Protein AF-A0A969ELU6-F1 (afdb_monomer)

Solvent-accessible surface area (backbone atoms only — not comparable to full-atom values): 7787 Å² total; per-residue (Å²): 135,90,84,87,79,86,91,80,85,78,93,60,82,93,72,74,60,67,56,60,52,50,51,40,48,53,48,38,75,72,55,53,80,67,44,23,32,41,44,36,57,72,56,20,49,49,44,64,81,61,28,64,47,39,52,72,33,33,74,53,88,40,56,84,49,35,89,70,44,48,66,53,51,43,41,57,33,24,62,87,52,54,69,70,60,42,50,50,51,36,61,75,68,55,38,42,33,38,54,40,36,68,72,33,47,74,50,21,81,48,64,60,87,78,36,94,44,38,45,79,78,45,76,48,98,68,32,36,34,24,39,54,49,132

Structure (mmCIF, N/CA/C/O backbone):
data_AF-A0A969ELU6-F1
#
_entry.id   AF-A0A969ELU6-F1
#
loop_
_atom_site.group_PDB
_atom_site.id
_atom_site.type_symbol
_atom_site.label_atom_id
_atom_site.label_alt_id
_atom_site.label_comp_id
_atom_site.label_asym_id
_atom_site.label_entity_id
_atom_site.label_seq_id
_atom_site.pdbx_PDB_ins_code
_atom_site.Cartn_x
_atom_site.Cartn_y
_atom_site.Cartn_z
_atom_site.occupancy
_atom_site.B_iso_or_equiv
_atom_site.auth_seq_id
_atom_site.auth_comp_id
_atom_site.auth_asym_id
_atom_site.auth_atom_id
_atom_site.pdbx_PDB_model_num
ATOM 1 N N . MET A 1 1 ? -0.809 -4.503 -50.248 1.00 46.38 1 MET A N 1
ATOM 2 C CA . MET A 1 1 ? 0.061 -5.320 -49.381 1.00 46.38 1 MET A CA 1
ATOM 3 C C . MET A 1 1 ? 0.231 -4.537 -48.094 1.00 46.38 1 MET A C 1
ATOM 5 O O . MET A 1 1 ? 0.654 -3.391 -48.151 1.00 46.38 1 MET A O 1
ATOM 9 N N . SER A 1 2 ? -0.291 -5.091 -47.007 1.00 42.69 2 SER A N 1
ATOM 10 C CA . SER A 1 2 ? -0.470 -4.459 -45.700 1.00 42.69 2 SER A CA 1
ATOM 11 C C . SER A 1 2 ? 0.851 -4.082 -45.026 1.00 42.69 2 SER A C 1
ATOM 13 O O . SER A 1 2 ? 1.839 -4.791 -45.176 1.00 42.69 2 SER A O 1
ATOM 15 N N . GLY A 1 3 ? 0.820 -3.009 -44.234 1.00 48.09 3 GLY A N 1
ATOM 16 C CA . GLY A 1 3 ? 1.886 -2.590 -43.325 1.00 48.09 3 GLY A CA 1
ATOM 17 C C . GLY A 1 3 ? 1.358 -1.550 -42.336 1.00 48.09 3 GLY A C 1
ATOM 18 O O . GLY A 1 3 ? 1.452 -0.354 -42.572 1.00 48.09 3 GLY A O 1
ATOM 19 N N . ILE A 1 4 ? 0.717 -2.046 -41.282 1.00 54.88 4 ILE A N 1
ATOM 20 C CA . ILE A 1 4 ? 0.269 -1.362 -40.050 1.00 54.88 4 ILE A CA 1
ATOM 21 C C . ILE A 1 4 ? 1.534 -1.012 -39.213 1.00 54.88 4 ILE A C 1
ATOM 23 O O . ILE A 1 4 ? 2.555 -1.652 -39.438 1.00 54.88 4 ILE A O 1
ATOM 27 N N . ASN A 1 5 ? 1.657 -0.081 -38.257 1.00 40.53 5 ASN A N 1
ATOM 28 C CA . ASN A 1 5 ? 0.795 0.585 -37.267 1.00 40.53 5 ASN A CA 1
ATOM 29 C C . ASN A 1 5 ? 1.605 1.799 -36.719 1.00 40.53 5 ASN A C 1
ATOM 31 O O . ASN A 1 5 ? 2.827 1.720 -36.642 1.00 40.53 5 ASN A O 1
ATOM 35 N N . VAL A 1 6 ? 1.007 2.981 -36.536 1.00 42.03 6 VAL A N 1
ATOM 36 C CA . VAL A 1 6 ? 0.546 3.568 -35.249 1.00 42.03 6 VAL A CA 1
ATOM 37 C C . VAL A 1 6 ? 1.657 3.843 -34.219 1.00 42.03 6 VAL A C 1
ATOM 39 O O . VAL A 1 6 ? 2.367 2.954 -33.767 1.00 42.03 6 VAL A O 1
ATOM 42 N N . ALA A 1 7 ? 1.751 5.125 -33.859 1.00 53.78 7 ALA A N 1
ATOM 43 C CA . ALA A 1 7 ? 2.647 5.727 -32.883 1.00 53.78 7 ALA A CA 1
ATOM 44 C C . ALA A 1 7 ? 2.489 5.163 -31.462 1.00 53.78 7 ALA A C 1
ATOM 46 O O . ALA A 1 7 ? 1.372 4.925 -31.012 1.00 53.78 7 ALA A O 1
ATOM 47 N N . ALA A 1 8 ? 3.590 5.091 -30.716 1.00 45.31 8 ALA A N 1
ATOM 48 C CA . ALA A 1 8 ? 3.564 5.188 -29.263 1.00 45.31 8 ALA A CA 1
ATOM 49 C C . ALA A 1 8 ? 4.922 5.708 -28.787 1.00 45.31 8 ALA A C 1
ATOM 51 O O . ALA A 1 8 ? 5.961 5.115 -29.056 1.00 45.31 8 ALA A O 1
ATOM 52 N N . ASN A 1 9 ? 4.898 6.848 -28.113 1.00 55.12 9 ASN A N 1
ATOM 53 C CA . ASN A 1 9 ? 6.000 7.386 -27.340 1.00 55.12 9 ASN A CA 1
ATOM 54 C C . ASN A 1 9 ? 5.814 6.891 -25.897 1.00 55.12 9 ASN A C 1
ATOM 56 O O . ASN A 1 9 ? 4.966 7.462 -25.211 1.00 55.12 9 ASN A O 1
ATOM 60 N N . PRO A 1 10 ? 6.538 5.871 -25.400 1.00 42.44 10 PRO A N 1
ATOM 61 C CA . PRO A 1 10 ? 6.575 5.599 -23.976 1.00 42.44 10 PRO A CA 1
ATOM 62 C C . PRO A 1 10 ? 7.828 6.260 -23.402 1.00 42.44 10 PRO A C 1
ATOM 64 O O . PRO A 1 10 ? 8.853 5.624 -23.180 1.00 42.44 10 PRO A O 1
ATOM 67 N N . SER A 1 11 ? 7.762 7.567 -23.167 1.00 45.72 11 SER A N 1
ATOM 68 C CA . SER A 1 11 ? 8.642 8.202 -22.188 1.00 45.72 11 SER A CA 1
ATOM 69 C C . SER A 1 11 ? 8.133 7.836 -20.789 1.00 45.72 11 SER A C 1
ATOM 71 O O . SER A 1 11 ? 7.422 8.611 -20.159 1.00 45.72 11 SER A O 1
ATOM 73 N N . LEU A 1 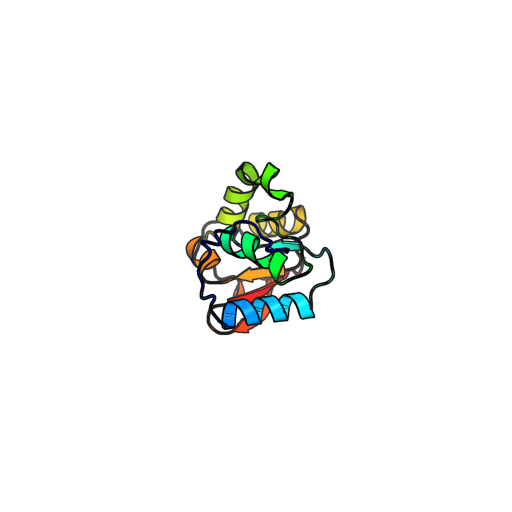12 ? 8.459 6.618 -20.356 1.00 48.56 12 LEU A N 1
ATOM 74 C CA . LEU A 1 12 ? 8.438 6.142 -18.970 1.00 48.56 12 LEU A CA 1
ATOM 75 C C . LEU A 1 12 ? 9.826 5.525 -18.700 1.00 48.56 12 LEU A C 1
ATOM 77 O O . LEU A 1 12 ? 10.428 5.003 -19.645 1.00 48.56 12 LEU A O 1
ATOM 81 N N . PRO A 1 13 ? 10.384 5.601 -17.479 1.00 54.59 13 PRO A N 1
ATOM 82 C CA . PRO A 1 13 ? 11.740 5.124 -17.222 1.00 54.59 13 PRO A CA 1
ATOM 83 C C . PRO A 1 13 ? 11.852 3.629 -17.553 1.00 54.59 13 PRO A C 1
ATOM 85 O O . PRO A 1 13 ? 11.067 2.818 -17.075 1.00 54.59 13 PRO A O 1
ATOM 88 N N . ILE A 1 14 ? 12.831 3.272 -18.389 1.00 55.62 14 ILE A N 1
ATOM 89 C CA . ILE A 1 14 ? 13.030 1.919 -18.946 1.00 55.62 14 ILE A CA 1
ATOM 90 C C . ILE A 1 14 ? 13.549 0.917 -17.889 1.00 55.62 14 ILE A C 1
ATOM 92 O O . ILE A 1 14 ? 13.637 -0.277 -18.161 1.00 55.62 14 ILE A O 1
ATOM 96 N N . PHE A 1 15 ? 13.861 1.365 -16.669 1.00 60.12 15 PHE A N 1
ATOM 97 C CA . PHE A 1 15 ? 14.357 0.507 -15.596 1.00 60.12 15 PHE A CA 1
ATOM 98 C C . PHE A 1 15 ? 13.615 0.807 -14.293 1.00 60.12 15 PHE A C 1
ATOM 100 O O . PHE A 1 15 ? 13.780 1.888 -13.728 1.00 60.12 15 PHE A O 1
ATOM 107 N N . ARG A 1 16 ? 12.791 -0.145 -13.841 1.00 73.00 16 ARG A N 1
ATOM 108 C CA . ARG A 1 16 ? 12.304 -0.193 -12.460 1.00 73.00 16 ARG A CA 1
ATOM 109 C C . ARG A 1 16 ? 13.189 -1.152 -11.667 1.00 73.00 16 ARG A C 1
ATOM 111 O O . ARG A 1 16 ? 13.596 -2.165 -12.242 1.00 73.00 16 ARG A O 1
ATOM 118 N N . PRO A 1 17 ? 13.523 -0.831 -10.408 1.00 82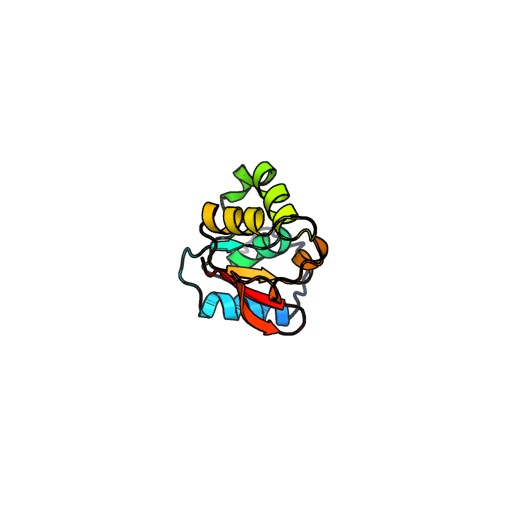.62 17 PRO A N 1
ATOM 119 C CA . PRO A 1 17 ? 14.214 -1.763 -9.533 1.00 82.62 17 PRO A CA 1
ATOM 120 C C . PRO A 1 17 ? 13.451 -3.086 -9.471 1.00 82.62 17 PRO A C 1
ATOM 122 O O . PRO A 1 17 ? 12.219 -3.096 -9.409 1.00 82.62 17 PRO A O 1
ATOM 125 N N . THR A 1 18 ? 14.180 -4.199 -9.512 1.00 84.88 18 THR A N 1
ATOM 126 C CA . THR A 1 18 ? 13.585 -5.540 -9.426 1.00 84.88 18 THR A CA 1
ATOM 127 C C . THR A 1 18 ? 12.788 -5.682 -8.131 1.00 84.88 18 THR A C 1
ATOM 129 O O . THR A 1 18 ? 11.700 -6.236 -8.138 1.00 84.88 18 THR A O 1
ATOM 132 N N . GLU A 1 19 ? 13.271 -5.051 -7.065 1.00 87.94 19 GLU A N 1
ATOM 133 C CA . GLU A 1 19 ? 12.697 -5.061 -5.723 1.00 87.94 19 GLU A CA 1
ATOM 134 C C . GLU A 1 19 ? 11.336 -4.331 -5.676 1.00 87.94 19 GLU A C 1
ATOM 136 O O . GLU A 1 19 ? 10.436 -4.723 -4.934 1.00 87.94 19 GLU A O 1
ATOM 141 N N . GLU A 1 20 ? 11.138 -3.296 -6.511 1.00 89.56 20 GLU A N 1
ATOM 142 C CA . GLU A 1 20 ? 9.830 -2.633 -6.672 1.00 89.56 20 GLU A CA 1
ATOM 143 C C . GLU A 1 20 ? 8.823 -3.609 -7.286 1.00 89.56 20 GLU A C 1
ATOM 145 O O . GLU A 1 20 ? 7.684 -3.724 -6.833 1.00 89.56 20 GLU A O 1
ATOM 150 N N . VAL A 1 21 ? 9.254 -4.322 -8.330 1.00 89.69 21 VAL A N 1
ATOM 151 C CA . VAL A 1 21 ? 8.423 -5.289 -9.052 1.00 89.69 21 VAL A CA 1
ATOM 152 C C . VAL A 1 21 ? 8.097 -6.487 -8.168 1.00 89.69 21 VAL A C 1
ATOM 154 O O . VAL A 1 21 ? 6.939 -6.894 -8.124 1.00 89.69 21 VAL A O 1
ATOM 157 N N . ASP A 1 22 ? 9.071 -7.006 -7.427 1.00 91.62 22 ASP A N 1
ATOM 158 C CA . ASP A 1 22 ? 8.886 -8.135 -6.517 1.00 91.62 22 ASP A CA 1
ATOM 159 C C . ASP A 1 22 ? 7.899 -7.787 -5.392 1.00 91.62 22 ASP A C 1
ATOM 161 O O . ASP A 1 22 ? 6.975 -8.561 -5.128 1.00 91.62 22 ASP A O 1
ATOM 165 N N . ALA A 1 23 ? 7.976 -6.576 -4.825 1.00 92.62 23 ALA A N 1
ATOM 166 C CA . ALA A 1 23 ? 6.979 -6.087 -3.872 1.00 92.62 23 ALA A CA 1
ATOM 167 C C . ALA A 1 23 ? 5.570 -5.993 -4.491 1.00 92.62 23 ALA A C 1
ATOM 169 O O . ALA A 1 23 ? 4.588 -6.412 -3.874 1.00 92.62 23 ALA A O 1
ATOM 170 N N . MET A 1 24 ? 5.441 -5.483 -5.720 1.00 92.69 24 MET A N 1
ATOM 171 C CA . MET A 1 24 ? 4.145 -5.418 -6.411 1.00 92.69 24 MET A CA 1
ATOM 172 C C . MET A 1 24 ? 3.578 -6.811 -6.719 1.00 92.69 24 MET A C 1
ATOM 174 O O . MET A 1 24 ? 2.387 -7.044 -6.520 1.00 92.69 24 MET A O 1
ATOM 178 N N . LEU A 1 25 ? 4.415 -7.755 -7.154 1.00 91.94 25 LEU A N 1
ATOM 179 C CA . LEU A 1 25 ? 4.009 -9.139 -7.413 1.00 91.94 25 LEU A CA 1
ATOM 180 C C . LEU A 1 25 ? 3.611 -9.864 -6.124 1.00 91.94 25 LEU A C 1
ATOM 182 O O . LEU A 1 25 ? 2.628 -10.608 -6.114 1.00 91.94 25 LEU A O 1
ATOM 186 N N . PHE A 1 26 ? 4.332 -9.629 -5.025 1.00 93.44 26 PHE A N 1
ATOM 187 C CA . PHE A 1 26 ? 3.937 -10.138 -3.717 1.00 93.44 26 PHE A CA 1
ATOM 188 C C . PHE A 1 26 ? 2.566 -9.590 -3.320 1.00 93.44 26 PHE A C 1
ATOM 190 O O . PHE A 1 26 ? 1.699 -10.370 -2.922 1.00 93.44 26 PHE A O 1
ATOM 197 N N . LEU A 1 27 ? 2.341 -8.282 -3.482 1.00 93.19 27 LEU A N 1
ATOM 198 C CA . LEU A 1 27 ? 1.054 -7.654 -3.200 1.00 93.19 27 LEU A CA 1
ATOM 199 C C . LEU A 1 27 ? -0.077 -8.267 -4.037 1.00 93.19 27 LEU A C 1
ATOM 201 O O . LEU A 1 27 ? -1.100 -8.633 -3.468 1.00 93.19 27 LEU A O 1
ATOM 205 N N . ASP A 1 28 ? 0.105 -8.447 -5.348 1.00 93.25 28 ASP A N 1
ATOM 206 C CA . ASP A 1 28 ? -0.900 -9.096 -6.210 1.00 93.25 28 ASP A CA 1
ATOM 207 C C . ASP A 1 28 ? -1.187 -10.545 -5.786 1.00 93.25 28 ASP A C 1
ATOM 209 O O . ASP A 1 28 ? -2.327 -11.000 -5.841 1.00 93.25 28 ASP A O 1
ATOM 213 N N . SER A 1 29 ? -0.175 -11.264 -5.288 1.00 93.44 29 SER A N 1
ATOM 214 C CA . SER A 1 29 ? -0.337 -12.655 -4.846 1.00 93.44 29 SER A CA 1
ATOM 215 C C . SER A 1 29 ? -1.208 -12.817 -3.594 1.00 93.44 29 SER A C 1
ATOM 217 O O . SER A 1 29 ? -1.795 -13.885 -3.390 1.00 93.44 29 SER A O 1
ATOM 219 N N . ILE A 1 30 ? -1.295 -11.779 -2.756 1.00 93.25 30 ILE A N 1
ATOM 220 C CA . ILE A 1 30 ? -2.047 -11.808 -1.493 1.00 93.25 30 ILE A CA 1
ATOM 221 C C . ILE A 1 30 ? -3.338 -10.991 -1.542 1.00 93.25 30 ILE A C 1
ATOM 223 O O . ILE A 1 30 ? -4.274 -11.302 -0.800 1.00 93.25 30 ILE A O 1
ATOM 227 N N . ALA A 1 31 ? -3.383 -9.951 -2.373 1.00 91.25 31 ALA A N 1
ATOM 228 C CA . ALA A 1 31 ? -4.483 -9.009 -2.401 1.00 91.25 31 ALA A CA 1
ATOM 229 C C . ALA A 1 31 ? -5.664 -9.572 -3.189 1.00 91.25 31 ALA A C 1
ATOM 231 O O . ALA A 1 31 ? -5.530 -10.212 -4.234 1.00 91.25 31 ALA A O 1
ATOM 232 N N . LYS A 1 32 ? -6.867 -9.304 -2.698 1.00 90.69 32 LYS A N 1
ATOM 233 C CA . LYS A 1 32 ? -8.099 -9.636 -3.405 1.00 90.69 32 LYS A CA 1
ATOM 234 C C . LYS A 1 32 ? -8.458 -8.518 -4.381 1.00 90.69 32 LYS A C 1
ATOM 236 O O . LYS A 1 32 ? -8.234 -7.340 -4.089 1.00 90.69 32 LYS A O 1
ATOM 241 N N . PRO A 1 33 ? -9.106 -8.851 -5.510 1.00 86.88 33 PRO A N 1
ATOM 242 C CA . PRO A 1 33 ? -9.598 -7.846 -6.439 1.00 86.88 33 PRO A CA 1
ATOM 243 C C . PRO A 1 33 ? -10.473 -6.804 -5.736 1.00 86.88 33 PRO A C 1
ATOM 245 O O . PRO A 1 33 ? -11.479 -7.139 -5.106 1.00 86.88 33 PRO A O 1
ATOM 248 N N . GLY A 1 34 ? -10.101 -5.534 -5.883 1.00 84.62 34 GLY A N 1
ATOM 249 C CA . GLY A 1 34 ? -10.829 -4.409 -5.300 1.00 84.62 34 GLY A CA 1
ATOM 250 C C . GLY A 1 34 ? -10.399 -3.980 -3.896 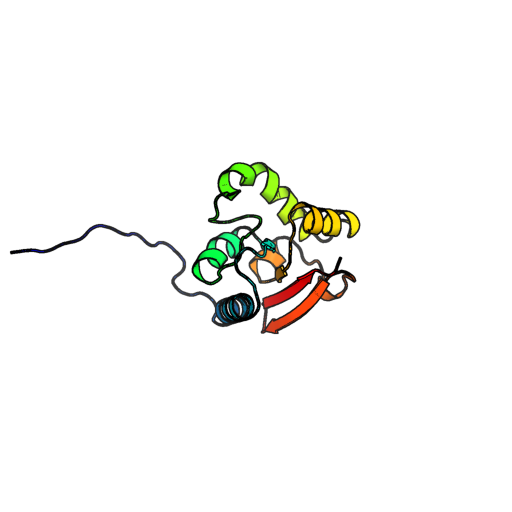1.00 84.62 34 GLY A C 1
ATOM 251 O O . GLY A 1 34 ? -10.915 -2.960 -3.445 1.00 84.62 34 GLY A O 1
ATOM 252 N N . GLU A 1 35 ? -9.469 -4.682 -3.239 1.00 93.00 35 GLU A N 1
ATOM 253 C CA . GLU A 1 35 ? -8.814 -4.161 -2.031 1.00 93.00 35 GLU A CA 1
ATOM 254 C C . GLU A 1 35 ? -8.008 -2.899 -2.367 1.00 93.00 35 GLU A C 1
ATOM 256 O O . GLU A 1 35 ? -7.500 -2.740 -3.483 1.00 93.00 35 GLU A O 1
ATOM 261 N N . VAL A 1 36 ? -7.958 -1.968 -1.412 1.00 93.06 36 VAL A N 1
ATOM 262 C CA . VAL A 1 36 ? -7.403 -0.626 -1.616 1.00 93.06 36 VAL A CA 1
ATOM 263 C C . VAL A 1 36 ? -6.003 -0.547 -1.025 1.00 93.06 36 VAL A C 1
ATOM 265 O O . VAL A 1 36 ? -5.768 -0.948 0.118 1.00 93.06 36 VAL A O 1
ATOM 268 N N . VAL A 1 37 ? -5.087 0.008 -1.809 1.00 93.50 37 VAL A N 1
ATOM 269 C CA . VAL A 1 37 ? -3.695 0.244 -1.443 1.00 93.50 37 VAL A CA 1
ATOM 270 C C . VAL A 1 37 ? -3.469 1.747 -1.321 1.00 93.50 37 VAL A C 1
ATOM 272 O O . VAL A 1 37 ? -3.812 2.518 -2.220 1.00 93.50 37 VAL A O 1
ATOM 275 N N . LEU A 1 38 ? -2.882 2.171 -0.208 1.00 93.62 38 LEU A N 1
ATOM 276 C CA . LEU A 1 38 ? -2.353 3.519 -0.054 1.00 93.62 38 LEU A CA 1
ATOM 277 C C . LEU A 1 38 ? -0.879 3.530 -0.463 1.00 93.62 38 LEU A C 1
ATOM 279 O O . LEU A 1 38 ? -0.083 2.743 0.045 1.00 93.62 38 LEU A O 1
ATOM 283 N N . SER A 1 39 ? -0.520 4.443 -1.355 1.00 92.69 39 SER A N 1
ATOM 284 C CA . SER A 1 39 ? 0.846 4.672 -1.826 1.00 92.69 39 SER A CA 1
ATOM 285 C C . SER A 1 39 ? 1.015 6.142 -2.203 1.00 92.69 39 SER A C 1
ATOM 287 O O . SER A 1 39 ? 0.030 6.878 -2.284 1.00 92.69 39 SER A O 1
ATOM 289 N N . SER A 1 40 ? 2.241 6.568 -2.500 1.00 91.56 40 SER A N 1
ATOM 290 C CA . SER A 1 40 ? 2.489 7.847 -3.168 1.00 91.56 40 SER A CA 1
ATOM 291 C C . SER A 1 40 ? 1.815 7.892 -4.544 1.00 91.56 40 SER A C 1
ATOM 293 O O . SER A 1 40 ? 1.441 6.859 -5.116 1.00 91.56 40 SER A O 1
ATOM 295 N N . PHE A 1 41 ? 1.693 9.097 -5.105 1.00 88.62 41 PHE A N 1
ATOM 296 C CA . PHE A 1 41 ? 1.160 9.282 -6.455 1.00 88.62 41 PHE A CA 1
ATOM 297 C C . PHE A 1 41 ? 1.994 8.553 -7.517 1.00 88.62 41 PHE A C 1
ATOM 299 O O . PHE A 1 41 ? 1.440 7.996 -8.464 1.00 88.62 41 PHE A O 1
ATOM 306 N N . GLU A 1 42 ? 3.320 8.539 -7.367 1.00 88.50 42 GLU A N 1
ATOM 307 C CA . GLU A 1 42 ? 4.217 7.891 -8.323 1.00 88.50 42 GLU A CA 1
ATOM 308 C C . GLU A 1 42 ? 3.996 6.377 -8.351 1.00 88.50 42 GLU A C 1
ATOM 310 O O . GLU A 1 42 ? 3.677 5.830 -9.407 1.00 88.50 42 GLU A O 1
ATOM 315 N N . THR A 1 43 ? 4.050 5.724 -7.189 1.00 89.19 43 THR A N 1
ATOM 316 C CA . THR A 1 43 ? 3.775 4.289 -7.041 1.00 89.19 43 THR A CA 1
ATOM 317 C C . THR A 1 43 ? 2.345 3.942 -7.464 1.00 89.19 43 THR A C 1
ATOM 319 O O . THR A 1 43 ? 2.112 2.969 -8.183 1.00 89.19 43 THR A O 1
ATOM 322 N N . GLY A 1 44 ? 1.369 4.777 -7.101 1.00 87.69 44 GLY A N 1
ATOM 323 C CA . GLY A 1 44 ? -0.040 4.576 -7.438 1.00 87.69 44 GLY A CA 1
ATOM 324 C C . GLY A 1 44 ? -0.338 4.670 -8.937 1.00 87.69 44 GLY A C 1
ATOM 325 O O . GLY A 1 44 ? -1.287 4.061 -9.430 1.00 87.69 44 GLY A O 1
ATOM 326 N N . ASN A 1 45 ? 0.487 5.379 -9.711 1.00 87.38 45 ASN A N 1
ATOM 327 C CA . ASN A 1 45 ? 0.392 5.370 -11.173 1.00 87.38 45 ASN A CA 1
ATOM 328 C C . ASN A 1 45 ? 0.884 4.060 -11.803 1.00 87.38 45 ASN A C 1
ATOM 330 O O . ASN A 1 45 ? 0.538 3.767 -12.946 1.00 87.38 45 ASN A O 1
ATOM 334 N N . VAL A 1 46 ? 1.688 3.287 -11.075 1.00 88.00 46 VAL A N 1
ATOM 335 C CA . VAL A 1 46 ? 2.339 2.068 -11.567 1.00 88.00 46 VAL A CA 1
ATOM 336 C C . VAL A 1 46 ? 1.588 0.824 -11.119 1.00 88.00 46 VAL A C 1
ATOM 338 O O . VAL A 1 46 ? 1.381 -0.070 -11.936 1.00 88.00 46 VAL A O 1
ATOM 341 N N . LEU A 1 47 ? 1.131 0.790 -9.865 1.00 87.88 47 LEU A N 1
ATOM 342 C CA . LEU A 1 47 ? 0.437 -0.348 -9.251 1.00 87.88 47 LEU A CA 1
ATOM 343 C C . LEU A 1 47 ? -0.658 -0.979 -10.135 1.00 87.88 47 LEU A C 1
ATOM 345 O O . LEU A 1 47 ? -0.613 -2.195 -10.312 1.00 87.88 47 LEU A O 1
ATOM 349 N N . PRO A 1 48 ? -1.565 -0.221 -10.792 1.00 86.88 48 PRO A N 1
ATOM 350 C CA . PRO A 1 48 ? -2.627 -0.808 -11.619 1.00 86.88 48 PRO A CA 1
ATOM 351 C C . PRO A 1 48 ? -2.140 -1.625 -12.826 1.00 86.88 48 PRO A C 1
ATOM 353 O O . PRO A 1 48 ? -2.926 -2.351 -13.431 1.00 86.88 48 PRO A O 1
ATOM 356 N N . ALA A 1 49 ? -0.871 -1.485 -13.224 1.00 86.25 49 ALA A N 1
ATOM 357 C CA . ALA A 1 49 ? -0.274 -2.294 -14.284 1.00 86.25 49 ALA A CA 1
ATOM 358 C C . ALA A 1 49 ? 0.225 -3.665 -13.790 1.00 86.25 49 ALA A C 1
ATOM 360 O O . ALA A 1 49 ? 0.471 -4.544 -14.616 1.00 86.25 49 ALA A O 1
ATOM 361 N N . TRP A 1 50 ? 0.378 -3.843 -12.475 1.00 86.75 50 TRP A N 1
ATOM 362 C CA . TRP A 1 50 ? 0.990 -5.020 -11.850 1.00 86.75 50 TRP A CA 1
ATOM 363 C C . TRP A 1 50 ? 0.065 -5.745 -1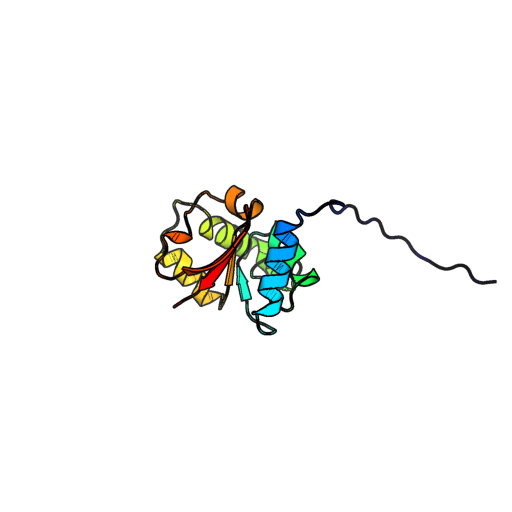0.878 1.00 86.75 50 TRP A C 1
ATOM 365 O O . TRP A 1 50 ? 0.278 -6.927 -10.631 1.00 86.75 50 TRP A O 1
ATOM 375 N N . THR A 1 51 ? -0.945 -5.060 -10.339 1.00 87.19 51 THR A N 1
ATOM 376 C CA . THR A 1 51 ? -1.843 -5.608 -9.324 1.00 87.19 51 THR A CA 1
ATOM 377 C C . THR A 1 51 ? -3.312 -5.417 -9.694 1.00 87.19 51 THR A C 1
ATOM 379 O O . THR A 1 51 ? -3.700 -4.460 -10.366 1.00 87.19 51 THR A O 1
ATOM 382 N N . SER A 1 52 ? -4.171 -6.308 -9.195 1.00 85.88 52 SER A N 1
ATOM 383 C CA . SER A 1 52 ? -5.637 -6.171 -9.303 1.00 85.88 52 SER A CA 1
ATOM 384 C C . SER A 1 52 ? -6.259 -5.259 -8.225 1.00 85.88 52 SER A C 1
ATOM 386 O O . SER A 1 52 ? -7.481 -5.267 -8.015 1.00 85.88 52 SER A O 1
ATOM 388 N N . THR A 1 53 ? -5.433 -4.498 -7.504 1.00 89.19 53 THR A N 1
ATOM 389 C CA . THR A 1 53 ? -5.856 -3.626 -6.400 1.00 89.19 53 THR A CA 1
ATOM 390 C C . THR A 1 53 ? -6.308 -2.257 -6.894 1.00 89.19 53 THR A C 1
ATOM 392 O O . THR A 1 53 ? -5.961 -1.814 -7.988 1.00 89.19 53 THR A O 1
ATOM 395 N N . ARG A 1 54 ? -7.072 -1.548 -6.063 1.00 90.75 54 ARG A N 1
ATOM 396 C CA . ARG A 1 54 ? -7.343 -0.116 -6.251 1.00 90.75 54 ARG A CA 1
ATOM 397 C C . ARG A 1 54 ? -6.301 0.706 -5.503 1.00 90.75 54 ARG A C 1
ATOM 399 O O . ARG A 1 54 ? -5.709 0.214 -4.546 1.00 90.75 54 ARG A O 1
ATOM 406 N N . VAL A 1 55 ? -6.095 1.948 -5.919 1.00 89.56 55 VAL A N 1
ATOM 407 C CA . VAL A 1 55 ? -5.126 2.866 -5.308 1.00 89.56 55 VAL A CA 1
ATOM 408 C C . VAL A 1 55 ? -5.828 4.145 -4.891 1.00 89.56 55 VAL A C 1
ATOM 410 O O . VAL A 1 55 ? -6.653 4.639 -5.640 1.00 89.56 55 VAL A O 1
ATOM 413 N N . VAL A 1 56 ? -5.499 4.711 -3.729 1.00 87.06 56 VAL A N 1
ATOM 414 C CA . VAL A 1 56 ? -6.146 5.962 -3.275 1.00 87.06 56 VAL A CA 1
ATOM 415 C C . VAL A 1 56 ? 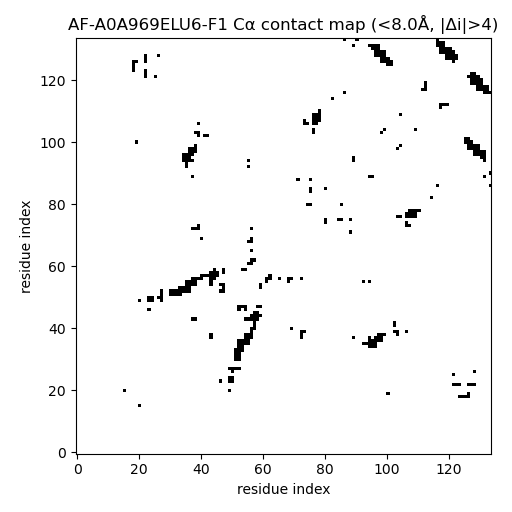-5.868 7.127 -4.237 1.00 87.06 56 VAL A C 1
ATOM 417 O O . VAL A 1 56 ? -6.748 7.946 -4.494 1.00 87.06 56 VAL A O 1
ATOM 420 N N . ILE A 1 57 ? -4.654 7.195 -4.790 1.00 86.88 57 ILE A N 1
ATOM 421 C CA . ILE A 1 57 ? -4.257 8.154 -5.830 1.00 86.88 57 ILE A CA 1
ATOM 422 C C . ILE A 1 57 ? -3.398 7.450 -6.888 1.00 86.8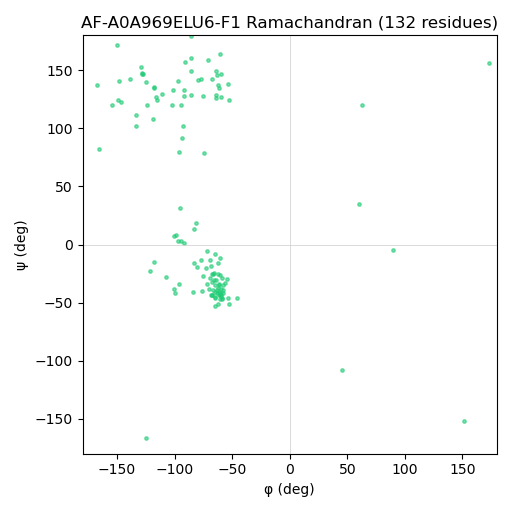8 57 ILE A C 1
ATOM 424 O O . ILE A 1 57 ? -2.598 6.586 -6.545 1.00 86.88 57 ILE A O 1
ATOM 428 N N . GLY A 1 58 ? -3.549 7.806 -8.170 1.00 85.31 58 GLY A N 1
ATOM 429 C CA . GLY A 1 58 ? -2.792 7.194 -9.271 1.00 85.31 58 GLY A CA 1
ATOM 430 C C . GLY A 1 58 ? -3.526 7.191 -10.617 1.00 85.31 58 GLY A C 1
ATOM 431 O O . GLY A 1 58 ? -4.399 8.027 -10.861 1.00 85.31 58 GLY A O 1
ATOM 432 N N . HIS A 1 59 ? -3.212 6.206 -11.471 1.00 73.38 59 HIS A N 1
ATOM 433 C CA . HIS A 1 59 ? -3.758 6.052 -12.834 1.00 73.38 59 HIS A CA 1
ATOM 434 C C . HIS A 1 59 ? -5.163 5.390 -12.845 1.00 73.38 59 HIS A C 1
ATOM 436 O O . HIS A 1 59 ? -5.632 4.860 -13.856 1.00 73.38 59 HIS A O 1
ATOM 442 N N . GLY A 1 60 ? -5.848 5.395 -11.699 1.00 62.53 60 GLY A N 1
ATOM 443 C CA . GLY A 1 60 ? -7.233 4.959 -11.545 1.00 62.53 60 GLY A CA 1
ATOM 444 C C . GLY A 1 60 ? -8.248 6.072 -11.848 1.00 62.53 60 GLY A C 1
ATOM 445 O O . GLY A 1 60 ? -7.878 7.210 -12.142 1.00 62.53 60 GLY A O 1
ATOM 446 N N . PRO A 1 61 ? -9.558 5.786 -11.751 1.00 55.94 61 PRO A N 1
ATOM 447 C CA . PRO A 1 61 ? -10.608 6.801 -11.876 1.00 55.94 61 PRO A CA 1
ATOM 448 C C . PRO A 1 61 ? -10.517 7.909 -10.804 1.00 55.94 61 PRO A C 1
ATOM 450 O O . PRO A 1 61 ? -11.176 8.941 -10.946 1.00 55.94 61 PRO A O 1
ATOM 453 N N . GLU A 1 62 ? -9.686 7.738 -9.767 1.00 59.59 62 GLU A N 1
ATOM 454 C CA . GLU A 1 62 ? -9.431 8.725 -8.711 1.00 59.59 62 GLU A CA 1
ATOM 455 C C . GLU A 1 62 ? -8.752 10.027 -9.180 1.00 59.59 62 GLU A C 1
ATOM 457 O O . GLU A 1 62 ? -8.710 10.986 -8.409 1.00 59.59 62 GLU A O 1
ATOM 462 N N . THR A 1 63 ? -8.295 10.141 -10.438 1.00 59.88 63 THR A N 1
ATOM 463 C CA . THR A 1 63 ? -7.692 11.388 -10.963 1.00 59.88 63 THR A CA 1
ATOM 464 C C . THR A 1 63 ? -8.601 12.616 -10.790 1.00 59.88 63 THR A C 1
ATOM 466 O O . THR A 1 63 ? -8.109 13.727 -10.606 1.00 59.88 63 THR A O 1
ATOM 469 N N . VAL A 1 64 ? -9.929 12.438 -10.789 1.00 67.62 64 VAL A N 1
ATOM 470 C CA . VAL A 1 64 ? -10.898 13.534 -10.583 1.00 67.62 64 VAL A CA 1
ATOM 471 C C . VAL A 1 64 ? -10.809 14.137 -9.171 1.00 67.62 64 VAL A C 1
ATOM 473 O O . VAL A 1 64 ? -11.046 15.330 -9.014 1.00 67.62 64 VAL A O 1
ATOM 476 N N . GLY A 1 65 ? -10.430 13.344 -8.162 1.00 76.00 65 GLY A N 1
ATOM 477 C CA . GLY A 1 65 ? -10.254 13.783 -6.772 1.00 76.00 65 GLY A CA 1
ATOM 478 C C . GLY A 1 65 ? -8.805 14.106 -6.399 1.00 76.00 65 GLY A C 1
ATOM 479 O O . GLY A 1 65 ? -8.531 14.432 -5.247 1.00 76.00 65 GLY A O 1
ATOM 480 N N . LEU A 1 66 ? -7.863 14.022 -7.345 1.00 81.00 66 LEU A N 1
ATOM 481 C CA . LEU A 1 66 ? -6.429 14.081 -7.050 1.00 81.00 66 LEU A CA 1
ATOM 482 C C . LEU A 1 66 ? -6.019 15.369 -6.321 1.00 81.00 66 LEU A C 1
ATOM 484 O O . LEU A 1 66 ? -5.264 15.301 -5.357 1.00 81.00 66 LEU A O 1
ATOM 488 N N . SER A 1 67 ? -6.559 16.524 -6.723 1.00 84.06 67 SER A N 1
ATOM 489 C CA . SER A 1 67 ? -6.260 17.821 -6.094 1.00 84.06 67 SER A CA 1
ATOM 490 C C . SER A 1 67 ? -6.640 17.885 -4.610 1.00 84.06 67 SER A C 1
ATOM 492 O O . SER A 1 67 ? -6.060 18.670 -3.865 1.00 84.06 67 SER A O 1
ATOM 494 N N . GLU A 1 68 ? -7.616 17.082 -4.180 1.00 86.00 68 GLU A N 1
ATOM 495 C CA . GLU A 1 68 ? -8.068 17.002 -2.787 1.00 86.00 68 GLU A CA 1
ATOM 496 C C . GLU A 1 68 ? -7.391 15.849 -2.032 1.00 86.00 68 GLU A C 1
ATOM 498 O O . GLU A 1 68 ? -7.119 15.965 -0.838 1.00 86.00 68 GLU A O 1
ATOM 503 N N . LEU A 1 69 ? -7.102 14.740 -2.718 1.00 87.62 69 LEU A N 1
ATOM 504 C CA . LEU A 1 69 ? -6.552 13.522 -2.120 1.00 87.62 69 LEU A CA 1
ATOM 505 C C . LEU A 1 69 ? -5.035 13.560 -1.963 1.00 87.62 69 LEU A C 1
ATOM 507 O O . LEU A 1 69 ? -4.530 13.141 -0.926 1.00 87.62 69 LEU A O 1
ATOM 511 N N . GLN A 1 70 ? -4.308 14.088 -2.947 1.00 89.44 70 GLN A N 1
ATOM 512 C CA . GLN A 1 70 ? -2.850 14.159 -2.910 1.00 89.44 70 GLN A CA 1
ATOM 513 C C . GLN A 1 70 ? -2.309 14.818 -1.628 1.00 89.44 70 GLN A C 1
ATOM 515 O O . GLN A 1 70 ? -1.528 14.165 -0.942 1.00 89.44 70 GLN A O 1
ATOM 520 N N . PRO A 1 71 ? -2.760 16.018 -1.200 1.00 90.56 71 PRO A N 1
ATOM 521 C CA . PRO A 1 71 ? -2.252 16.613 0.040 1.00 90.56 71 PRO A CA 1
ATOM 522 C C . PRO A 1 71 ? -2.563 15.773 1.289 1.00 90.56 71 PRO A C 1
ATOM 524 O O . PRO A 1 71 ? -1.844 15.860 2.280 1.00 90.56 71 PRO A O 1
ATOM 527 N N . ARG A 1 72 ? -3.619 14.950 1.263 1.00 91.12 72 ARG A N 1
ATOM 528 C CA . ARG A 1 72 ? -3.968 14.051 2.372 1.00 91.12 72 ARG A CA 1
ATOM 529 C C . ARG A 1 72 ? -3.053 12.829 2.417 1.00 91.12 72 ARG A C 1
ATOM 531 O O . ARG A 1 72 ? -2.654 12.416 3.501 1.00 91.12 72 ARG A O 1
ATOM 538 N N . VAL A 1 73 ? -2.719 12.272 1.254 1.00 90.62 73 VAL A N 1
ATOM 539 C CA . VAL A 1 73 ? -1.756 11.170 1.129 1.00 90.62 73 VAL A CA 1
ATOM 540 C C . VAL A 1 73 ? -0.351 11.643 1.498 1.00 90.62 73 VAL A C 1
ATOM 542 O O . VAL A 1 73 ? 0.321 10.985 2.285 1.00 90.62 73 VAL A O 1
ATOM 545 N N . ASP A 1 74 ? 0.066 12.819 1.033 1.00 90.94 74 ASP A N 1
ATOM 546 C CA . ASP A 1 74 ? 1.357 13.406 1.404 1.00 90.94 74 ASP A CA 1
ATOM 547 C C . ASP A 1 74 ? 1.427 13.643 2.921 1.00 90.94 74 ASP A C 1
ATOM 549 O O . ASP A 1 74 ? 2.406 13.278 3.575 1.00 90.94 74 ASP A O 1
ATOM 553 N N . ALA A 1 75 ? 0.346 14.165 3.516 1.00 90.00 75 ALA A N 1
ATOM 554 C CA . ALA A 1 75 ? 0.247 14.312 4.963 1.00 90.00 75 ALA A CA 1
ATOM 555 C C . ALA A 1 75 ? 0.327 12.958 5.689 1.00 90.00 75 ALA A C 1
ATOM 557 O O . ALA A 1 75 ? 0.921 12.887 6.758 1.00 90.00 75 ALA A O 1
ATOM 558 N N . PHE A 1 76 ? -0.201 11.864 5.137 1.00 91.00 76 PHE A N 1
ATOM 559 C CA . PHE A 1 76 ? -0.102 10.547 5.775 1.00 91.00 76 PHE A CA 1
ATOM 560 C C . PHE A 1 76 ? 1.359 10.111 5.983 1.00 91.00 76 PHE A C 1
ATOM 562 O O . PHE A 1 76 ? 1.706 9.642 7.070 1.00 91.00 76 PHE A O 1
ATOM 569 N N . PHE A 1 77 ? 2.214 10.299 4.974 1.00 89.06 77 PHE A N 1
ATOM 570 C CA . PHE A 1 77 ? 3.633 9.922 5.030 1.00 89.06 77 PHE A CA 1
ATOM 571 C C . PHE A 1 77 ? 4.515 10.944 5.762 1.00 89.06 77 PHE A C 1
ATOM 573 O O . PHE A 1 77 ? 5.597 10.595 6.238 1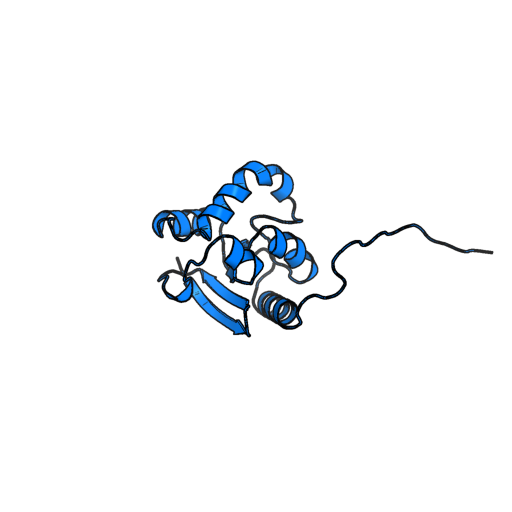.00 89.06 77 PHE A O 1
ATOM 580 N N . ASN A 1 78 ? 4.048 12.185 5.908 1.00 88.38 78 ASN A N 1
ATOM 581 C CA . ASN A 1 78 ? 4.733 13.213 6.682 1.00 88.38 78 ASN A CA 1
ATOM 582 C C . ASN A 1 78 ? 4.863 12.804 8.163 1.00 88.38 78 ASN A C 1
ATOM 584 O O . ASN A 1 78 ? 3.896 12.347 8.771 1.00 88.38 78 ASN A O 1
ATOM 588 N N . GLU A 1 79 ? 6.043 12.991 8.761 1.00 84.94 79 GLU A N 1
ATOM 589 C CA . GLU A 1 79 ? 6.338 12.612 10.151 1.00 84.94 79 GLU A CA 1
ATOM 590 C C . GLU A 1 79 ? 5.513 13.375 11.203 1.00 84.94 79 GLU A C 1
ATOM 592 O O . GLU A 1 79 ? 5.181 12.807 12.243 1.00 84.94 79 GLU A O 1
ATOM 597 N N . GLU A 1 80 ? 5.131 14.623 10.919 1.00 85.06 80 GLU A N 1
ATOM 598 C CA . GLU A 1 80 ? 4.434 15.525 11.847 1.00 85.06 80 GLU A CA 1
ATOM 599 C C . GLU A 1 80 ? 2.941 15.201 11.995 1.00 85.06 80 GLU A C 1
ATOM 601 O O . GLU A 1 80 ? 2.275 15.684 12.914 1.00 85.06 80 GLU A O 1
ATOM 606 N N . THR A 1 81 ? 2.395 14.373 11.106 1.00 86.44 81 THR A N 1
ATOM 607 C CA . THR A 1 81 ? 0.989 13.978 11.159 1.00 86.44 81 THR A CA 1
ATOM 608 C C . THR A 1 81 ? 0.705 13.109 12.382 1.00 86.44 81 THR A C 1
ATOM 610 O O . THR A 1 81 ? 1.511 12.275 12.792 1.00 86.44 81 THR A O 1
ATOM 613 N N . ALA A 1 82 ? -0.463 13.297 12.994 1.00 88.56 82 ALA A N 1
ATOM 614 C CA . ALA A 1 82 ? -0.892 12.477 14.119 1.00 88.56 82 ALA A CA 1
ATOM 615 C C . ALA A 1 82 ? -1.392 11.104 13.646 1.00 88.56 82 ALA A C 1
ATOM 617 O O . ALA A 1 82 ? -2.105 10.997 12.648 1.00 88.56 82 ALA A O 1
ATOM 618 N N . ASP A 1 83 ? -1.095 10.060 14.416 1.00 88.19 83 ASP A N 1
ATOM 619 C CA . ASP A 1 83 ? -1.531 8.687 14.138 1.00 88.19 83 ASP A CA 1
ATOM 620 C C . ASP A 1 83 ? -3.058 8.546 14.009 1.00 88.19 83 ASP A C 1
ATOM 622 O O . ASP A 1 83 ? -3.536 7.773 13.181 1.00 88.19 83 ASP A O 1
ATOM 626 N N . GLU A 1 84 ? -3.834 9.339 14.754 1.00 88.75 84 GLU A N 1
ATOM 627 C CA . GLU A 1 84 ? -5.300 9.369 14.646 1.00 88.75 84 GLU A CA 1
ATOM 628 C C . GLU A 1 84 ? -5.778 9.853 13.268 1.00 88.75 84 GLU A C 1
ATOM 630 O O . GLU A 1 84 ? -6.729 9.301 12.712 1.00 88.75 84 GLU A O 1
ATOM 635 N N . LEU A 1 85 ? -5.101 10.850 12.683 1.00 89.69 85 LEU A N 1
ATOM 636 C CA . LEU A 1 85 ? -5.411 11.348 11.339 1.00 89.69 85 LEU A CA 1
ATOM 637 C C . LEU A 1 85 ? -5.032 10.320 10.274 1.00 89.69 85 LEU A C 1
ATOM 639 O O . LEU A 1 85 ? -5.774 10.129 9.311 1.00 89.69 85 LEU A O 1
ATOM 643 N N . ARG A 1 86 ? -3.906 9.623 10.471 1.00 90.56 86 ARG A N 1
ATOM 644 C CA . ARG A 1 86 ? -3.477 8.536 9.587 1.00 90.56 86 ARG A CA 1
ATOM 645 C C . ARG A 1 86 ? -4.488 7.402 9.587 1.00 90.56 86 ARG A C 1
ATOM 647 O O . ARG A 1 86 ? -4.951 7.007 8.524 1.00 90.56 86 ARG A O 1
ATOM 654 N N . LYS A 1 87 ? -4.876 6.927 10.772 1.00 91.19 87 LYS A N 1
ATOM 655 C CA . LYS A 1 87 ? -5.882 5.875 10.917 1.00 91.19 87 LYS A CA 1
ATOM 656 C C . LYS A 1 87 ? -7.218 6.294 10.300 1.00 91.19 87 LYS A C 1
ATOM 658 O O . LYS A 1 87 ? -7.762 5.540 9.504 1.00 91.19 87 LYS A O 1
ATOM 663 N N . SER A 1 88 ? -7.677 7.517 10.574 1.00 91.69 88 SER A N 1
ATOM 664 C CA . SER A 1 88 ? -8.923 8.041 9.998 1.00 91.69 88 SER A CA 1
ATOM 665 C C . SER A 1 88 ? -8.897 8.035 8.468 1.00 91.69 88 SER A C 1
ATOM 667 O O . SER A 1 88 ? -9.893 7.688 7.845 1.00 91.69 88 SER A O 1
ATOM 669 N N . LEU A 1 89 ? -7.758 8.372 7.851 1.00 91.12 89 LEU A N 1
ATOM 670 C CA . LEU A 1 89 ? -7.588 8.304 6.399 1.00 91.12 89 LEU A CA 1
ATOM 671 C C . LEU A 1 89 ? -7.669 6.859 5.888 1.00 91.12 89 LEU A C 1
ATOM 673 O O . LEU A 1 89 ? -8.373 6.599 4.915 1.00 91.12 89 LEU A O 1
ATOM 677 N N . LEU A 1 90 ? -6.980 5.921 6.543 1.00 92.75 90 LEU A N 1
ATOM 678 C CA . LEU A 1 90 ? -7.026 4.503 6.168 1.00 92.75 90 LEU A CA 1
ATOM 679 C C . LEU A 1 90 ? -8.455 3.949 6.254 1.00 92.75 90 LEU A C 1
ATOM 681 O O . LEU A 1 90 ? -8.903 3.264 5.338 1.00 92.75 90 LEU A O 1
ATOM 685 N N . GLU A 1 91 ? -9.188 4.294 7.312 1.00 93.38 91 GLU A N 1
ATOM 686 C CA . GLU A 1 91 ? -10.581 3.883 7.509 1.00 93.38 91 GLU A CA 1
ATOM 687 C C . GLU A 1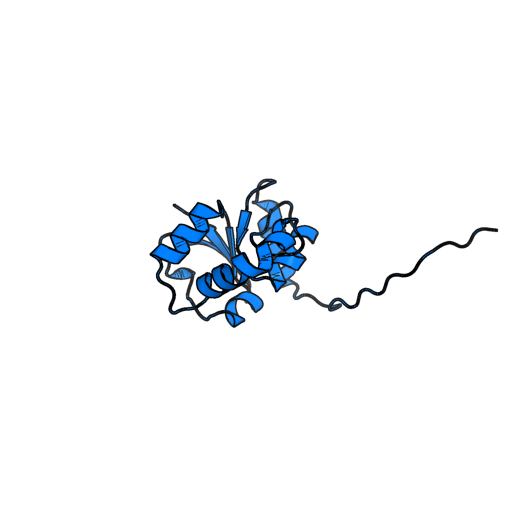 91 ? -11.531 4.538 6.496 1.00 93.38 91 GLU A C 1
ATOM 689 O O . GLU A 1 91 ? -12.375 3.851 5.920 1.00 93.38 91 GLU A O 1
ATOM 694 N N . GLU A 1 92 ? -11.379 5.839 6.229 1.00 91.88 92 GLU A N 1
ATOM 695 C CA . GLU A 1 92 ? -12.225 6.591 5.292 1.00 91.88 92 GLU A CA 1
ATOM 696 C C . GLU A 1 92 ? -12.147 6.037 3.865 1.00 91.88 92 GLU A C 1
ATOM 698 O O . GLU A 1 92 ? -13.174 5.908 3.197 1.00 91.88 92 GLU A O 1
ATOM 703 N N . PHE A 1 93 ? -10.945 5.676 3.409 1.00 90.56 93 PHE A N 1
ATOM 704 C CA . PHE A 1 93 ? -10.729 5.127 2.067 1.00 90.56 93 PHE A CA 1
ATOM 705 C C . PHE A 1 93 ? -10.797 3.596 2.007 1.00 90.56 93 PHE A C 1
ATOM 707 O O . PHE A 1 93 ? -10.612 3.024 0.933 1.00 90.56 93 PHE A O 1
ATOM 714 N N . 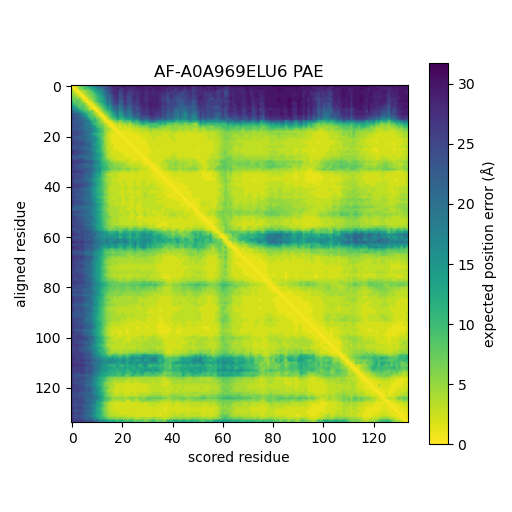GLY A 1 94 ? -11.069 2.919 3.129 1.00 92.38 94 GLY A N 1
ATOM 715 C CA . GLY A 1 94 ? -11.114 1.456 3.188 1.00 92.38 94 GLY A CA 1
ATOM 716 C C . GLY A 1 94 ? -9.783 0.801 2.810 1.00 92.38 94 GLY A C 1
ATOM 717 O O . GLY A 1 94 ? -9.766 -0.250 2.166 1.00 92.38 94 GLY A O 1
ATOM 718 N N . VAL A 1 95 ? -8.667 1.442 3.167 1.00 94.38 95 VAL A N 1
ATOM 719 C CA . VAL A 1 95 ? -7.318 0.970 2.854 1.00 94.38 95 VAL A CA 1
ATOM 720 C C . VAL A 1 95 ? -7.069 -0.357 3.554 1.00 94.38 95 VAL A C 1
ATOM 722 O O . VAL A 1 95 ? -7.256 -0.488 4.758 1.00 94.38 95 VAL A O 1
ATOM 725 N N . THR A 1 96 ? -6.626 -1.346 2.788 1.00 95.12 96 THR A N 1
ATOM 726 C CA . THR A 1 96 ? -6.232 -2.663 3.303 1.00 95.12 96 THR A CA 1
ATOM 727 C C . THR A 1 96 ? -4.716 -2.767 3.416 1.00 95.12 96 THR A C 1
ATOM 729 O O . THR A 1 96 ? -4.208 -3.313 4.393 1.00 95.12 96 THR A O 1
ATOM 732 N N . TYR A 1 97 ? -3.989 -2.196 2.453 1.00 95.00 97 TYR A N 1
ATOM 733 C CA . TYR A 1 97 ? -2.531 -2.260 2.406 1.00 95.00 97 TYR A CA 1
ATOM 734 C C . TYR A 1 97 ? -1.907 -0.876 2.272 1.00 95.00 97 TYR A C 1
ATOM 736 O O . TYR A 1 97 ? -2.446 -0.003 1.596 1.00 95.00 97 TYR A O 1
ATOM 744 N N . VAL A 1 98 ? -0.736 -0.689 2.870 1.00 94.50 98 VAL A N 1
ATOM 745 C CA . VAL A 1 98 ? 0.103 0.494 2.672 1.00 94.50 98 VAL A CA 1
ATOM 746 C C . VAL A 1 98 ? 1.401 0.055 2.012 1.00 94.50 98 VAL A C 1
ATOM 748 O O . VAL A 1 98 ? 2.098 -0.821 2.527 1.00 94.50 98 VAL A O 1
ATOM 751 N N . PHE A 1 99 ? 1.709 0.662 0.871 1.00 94.06 99 PHE A N 1
ATOM 752 C CA . PHE A 1 99 ? 2.962 0.470 0.154 1.00 94.06 99 PHE A CA 1
ATOM 753 C C . PHE A 1 99 ? 3.973 1.518 0.613 1.00 94.06 99 PHE A C 1
ATOM 755 O O . PHE A 1 99 ? 3.638 2.699 0.687 1.00 94.06 99 PHE A O 1
ATOM 762 N N . TRP A 1 100 ? 5.199 1.097 0.922 1.00 92.25 100 TRP A N 1
ATOM 763 C CA . TRP A 1 100 ? 6.261 1.992 1.374 1.00 92.25 100 TRP A CA 1
ATOM 764 C C . TRP A 1 100 ? 7.570 1.709 0.641 1.00 92.25 100 TRP A C 1
ATOM 766 O O . TRP A 1 100 ? 8.280 0.759 0.965 1.00 92.25 100 TRP A O 1
ATOM 776 N N . GLY A 1 101 ? 7.887 2.544 -0.343 1.00 90.69 101 GLY A N 1
ATOM 777 C CA . GLY A 1 101 ? 9.114 2.509 -1.125 1.00 90.69 101 GLY A CA 1
ATOM 778 C C . GLY A 1 101 ? 9.874 3.841 -1.098 1.00 90.69 101 GLY A C 1
ATOM 779 O O . GLY A 1 101 ? 9.591 4.719 -0.276 1.00 90.69 101 GLY A O 1
ATOM 780 N N . PRO A 1 102 ? 10.860 4.018 -1.997 1.00 89.50 102 PRO A N 1
ATOM 781 C CA . PRO A 1 102 ? 11.624 5.257 -2.128 1.00 89.50 102 PRO A CA 1
ATOM 782 C C . PRO A 1 102 ? 10.748 6.503 -2.319 1.00 89.50 102 PRO A C 1
ATOM 784 O O . PRO A 1 102 ? 10.955 7.481 -1.607 1.00 89.50 102 PRO A O 1
ATOM 787 N N . SER A 1 103 ? 9.740 6.449 -3.195 1.00 87.50 103 SER A N 1
ATOM 788 C CA . SER A 1 103 ? 8.863 7.589 -3.499 1.00 87.50 103 SER A CA 1
ATOM 789 C C . SER A 1 103 ? 8.023 8.015 -2.286 1.00 87.50 103 SER A C 1
ATOM 791 O O . SER A 1 103 ? 7.805 9.199 -2.056 1.00 87.50 103 SER A O 1
ATOM 793 N N . GLU A 1 104 ? 7.590 7.073 -1.442 1.00 90.56 104 GLU A N 1
ATOM 794 C CA . GLU A 1 104 ? 6.904 7.397 -0.185 1.00 90.56 104 GLU A CA 1
ATOM 795 C C . GLU A 1 104 ? 7.850 7.978 0.873 1.00 90.56 104 GLU A C 1
ATOM 797 O O . GLU A 1 104 ? 7.450 8.849 1.642 1.00 90.56 104 GLU A O 1
ATOM 802 N N . ARG A 1 105 ? 9.112 7.532 0.909 1.00 87.88 105 ARG A N 1
ATOM 803 C CA . ARG A 1 105 ? 10.130 8.080 1.824 1.00 87.88 105 ARG A CA 1
ATOM 804 C C . ARG A 1 105 ? 10.497 9.526 1.492 1.00 87.88 105 ARG A C 1
ATOM 806 O O . ARG A 1 105 ? 10.906 10.260 2.388 1.00 87.88 105 ARG A O 1
ATOM 813 N N . GLU A 1 106 ? 10.334 9.951 0.239 1.00 87.12 106 GLU A N 1
ATOM 814 C CA . GLU A 1 106 ? 10.499 11.357 -0.152 1.00 87.12 106 GLU A CA 1
ATOM 815 C C . GLU A 1 106 ? 9.394 12.264 0.414 1.00 87.12 106 GLU A C 1
ATOM 817 O O . GLU A 1 106 ? 9.650 13.438 0.680 1.00 87.12 106 GLU A O 1
ATOM 822 N N . LEU A 1 107 ? 8.187 11.729 0.647 1.00 84.19 107 LEU A N 1
ATOM 823 C CA . LEU A 1 107 ? 7.069 12.469 1.253 1.00 84.19 107 LEU A CA 1
ATOM 824 C C . LEU A 1 107 ? 7.248 12.659 2.766 1.00 84.19 107 LEU A C 1
ATOM 826 O O . LEU A 1 107 ? 6.744 13.623 3.345 1.00 84.19 107 LEU A O 1
ATOM 830 N N . GLY A 1 108 ? 7.981 11.752 3.410 1.00 81.94 108 GLY A N 1
ATOM 831 C CA . GLY A 1 108 ? 8.353 11.870 4.809 1.00 81.94 108 GLY A CA 1
ATOM 832 C C . GLY A 1 108 ? 9.048 10.623 5.341 1.00 81.94 108 GLY A C 1
ATOM 833 O O . GLY A 1 108 ? 8.874 9.509 4.849 1.00 81.94 108 GLY A O 1
ATOM 834 N N . ASN A 1 109 ? 9.837 10.809 6.398 1.00 72.06 109 ASN A N 1
ATOM 835 C CA . ASN A 1 109 ? 10.630 9.739 7.003 1.00 72.06 109 ASN A CA 1
ATOM 836 C C . ASN A 1 109 ? 9.915 9.084 8.200 1.00 72.06 109 ASN A C 1
ATOM 838 O O . ASN A 1 109 ? 10.553 8.652 9.167 1.00 72.06 109 ASN A O 1
ATOM 842 N N . TRP A 1 110 ? 8.579 9.048 8.161 1.00 72.69 110 TRP A N 1
ATOM 843 C CA . TRP A 1 110 ? 7.771 8.413 9.196 1.00 72.69 110 TRP A CA 1
ATOM 844 C C . TRP A 1 110 ? 8.077 6.912 9.275 1.00 72.69 110 TRP A C 1
ATOM 846 O O . TRP A 1 110 ? 8.233 6.228 8.266 1.00 72.69 110 TRP A O 1
ATOM 856 N N . ASN A 1 111 ? 8.186 6.388 10.495 1.00 71.50 111 ASN A N 1
ATOM 857 C CA . ASN A 1 111 ? 8.524 4.989 10.728 1.00 71.50 111 ASN A CA 1
ATOM 858 C C . ASN A 1 111 ? 7.243 4.157 10.873 1.00 71.50 111 ASN A C 1
ATOM 860 O O . ASN A 1 111 ? 6.727 4.007 11.982 1.00 71.50 111 ASN A O 1
ATOM 864 N N . LEU A 1 112 ? 6.756 3.610 9.755 1.00 74.06 112 LEU A N 1
ATOM 865 C CA . LEU A 1 112 ? 5.536 2.794 9.709 1.00 74.06 112 LEU A CA 1
ATOM 866 C C . LEU A 1 112 ? 5.620 1.556 10.619 1.00 74.06 112 LEU A C 1
ATOM 868 O O . LEU A 1 112 ? 4.609 1.122 11.165 1.00 74.06 112 LEU A O 1
ATOM 872 N N . SER A 1 113 ? 6.823 1.020 10.849 1.00 67.25 113 SER A N 1
ATOM 873 C CA . SER A 1 113 ? 7.045 -0.164 11.689 1.00 67.25 113 SER A CA 1
ATOM 874 C C . SER A 1 113 ? 6.788 0.080 13.184 1.00 67.25 113 SER A C 1
ATOM 876 O O . SER A 1 113 ? 6.724 -0.876 13.956 1.00 67.25 113 SER A O 1
ATOM 878 N N . LYS A 1 114 ? 6.658 1.339 13.630 1.00 74.81 114 LYS A N 1
ATOM 879 C CA . LYS A 1 114 ? 6.309 1.685 15.023 1.00 74.81 114 LYS A CA 1
ATOM 880 C C . LYS A 1 114 ? 4.814 1.920 15.238 1.00 74.81 114 LYS A C 1
ATOM 882 O O . LYS A 1 114 ? 4.407 2.254 16.351 1.00 74.81 114 LYS A O 1
ATOM 887 N N . THR A 1 115 ? 4.010 1.740 14.200 1.00 79.81 115 THR A N 1
ATOM 888 C CA . THR A 1 115 ? 2.601 2.110 14.200 1.00 79.81 115 THR A CA 1
ATOM 889 C C . THR A 1 115 ? 1.735 0.908 14.582 1.00 79.81 115 THR A C 1
ATOM 891 O O . THR A 1 115 ? 1.753 -0.098 13.879 1.00 79.81 115 THR A O 1
ATOM 894 N N . PRO A 1 116 ? 0.941 0.969 15.667 1.00 83.56 116 PRO A N 1
ATOM 895 C CA . PRO A 1 116 ? 0.251 -0.210 16.203 1.00 83.56 116 PRO A CA 1
ATOM 896 C C . PRO A 1 116 ? -0.863 -0.764 15.298 1.00 83.56 116 PRO A C 1
ATOM 898 O O . PRO A 1 116 ? -1.264 -1.909 15.474 1.00 83.56 116 PRO A O 1
ATOM 901 N N . PHE A 1 117 ? -1.363 0.033 14.350 1.00 87.81 117 PHE A N 1
ATOM 902 C CA . PHE A 1 117 ? -2.404 -0.349 13.386 1.00 87.81 117 PHE A CA 1
ATOM 903 C C . PHE A 1 117 ? -1.846 -0.758 12.012 1.00 87.81 117 PHE A C 1
ATOM 905 O O . PHE A 1 117 ? -2.611 -0.942 11.067 1.00 87.81 117 PHE A O 1
ATOM 912 N N . LEU A 1 118 ? -0.523 -0.888 11.873 1.00 91.25 118 LEU A N 1
ATOM 913 C CA . LEU A 1 118 ? 0.133 -1.367 10.658 1.00 91.25 118 LEU A CA 1
ATOM 914 C C . LEU A 1 118 ? 1.006 -2.572 10.999 1.00 91.25 118 LEU A C 1
ATOM 916 O O . LEU A 1 118 ? 1.937 -2.477 11.794 1.00 91.25 118 LEU A O 1
ATOM 920 N N . GLN A 1 119 ? 0.722 -3.709 10.376 1.00 92.31 119 GLN A N 1
ATOM 921 C CA . GLN A 1 119 ? 1.556 -4.899 10.482 1.00 92.31 119 GLN A CA 1
ATOM 922 C C . GLN A 1 119 ? 2.394 -5.042 9.216 1.00 92.31 119 GLN A C 1
ATOM 924 O O . GLN A 1 119 ? 1.841 -5.200 8.133 1.00 92.31 119 GLN A O 1
ATOM 929 N N . GLU A 1 120 ? 3.720 -5.033 9.341 1.00 93.00 120 GLU A N 1
ATOM 930 C CA . GLU A 1 120 ? 4.605 -5.349 8.216 1.00 93.00 120 GLU A CA 1
ATOM 931 C C . GLU A 1 120 ? 4.399 -6.811 7.787 1.00 93.00 120 GLU A C 1
ATOM 933 O O . GLU A 1 120 ? 4.458 -7.731 8.608 1.00 93.00 120 GLU A O 1
ATOM 938 N N . ILE A 1 121 ? 4.110 -7.014 6.503 1.00 94.19 121 ILE A N 1
ATOM 939 C CA . ILE A 1 121 ? 3.865 -8.334 5.899 1.00 94.19 121 ILE A CA 1
ATOM 940 C C . ILE A 1 121 ? 4.883 -8.683 4.810 1.00 94.19 121 ILE A C 1
ATOM 942 O O . ILE A 1 121 ? 4.984 -9.845 4.423 1.00 94.19 121 ILE A O 1
ATOM 946 N N . TYR A 1 122 ? 5.632 -7.688 4.332 1.00 93.12 122 TYR A N 1
ATOM 947 C CA . TYR A 1 122 ? 6.703 -7.831 3.354 1.00 93.12 122 TYR A CA 1
ATOM 948 C C . TYR A 1 122 ? 7.769 -6.778 3.618 1.00 93.12 122 TYR A C 1
ATOM 950 O O . TYR A 1 122 ? 7.429 -5.628 3.904 1.00 93.12 122 TYR A O 1
ATOM 958 N N . GLN A 1 123 ? 9.032 -7.161 3.471 1.00 91.75 123 GLN A N 1
ATOM 959 C CA . GLN A 1 123 ? 10.160 -6.243 3.454 1.00 91.75 123 GLN A CA 1
ATOM 960 C C . GLN A 1 123 ? 11.248 -6.824 2.555 1.00 91.75 123 GLN A C 1
ATOM 962 O O . GLN A 1 123 ? 11.699 -7.948 2.773 1.00 91.75 123 GLN A O 1
ATOM 967 N N . GLU A 1 124 ? 11.668 -6.046 1.566 1.00 89.25 124 GLU A N 1
ATOM 968 C CA . GLU A 1 124 ? 12.790 -6.357 0.689 1.00 89.25 124 GLU A CA 1
ATOM 969 C C . GLU A 1 124 ? 13.498 -5.058 0.300 1.00 89.25 124 GLU A C 1
ATOM 971 O O . GLU A 1 124 ? 12.878 -4.118 -0.197 1.00 89.25 124 GLU A O 1
ATOM 976 N N . ASP A 1 125 ? 14.796 -4.971 0.593 1.00 88.00 125 ASP A N 1
ATOM 977 C CA . ASP A 1 125 ? 15.611 -3.767 0.403 1.00 88.00 125 ASP A CA 1
ATOM 978 C C . ASP A 1 125 ? 14.924 -2.476 0.898 1.00 88.00 125 ASP A C 1
ATOM 980 O O . ASP A 1 125 ? 14.796 -2.238 2.104 1.00 88.00 125 ASP A O 1
ATOM 984 N N . ASN A 1 126 ? 14.487 -1.623 -0.032 1.00 88.19 126 ASN A N 1
ATOM 985 C CA . ASN A 1 126 ? 13.861 -0.333 0.243 1.00 88.19 126 ASN A CA 1
ATOM 986 C C . ASN A 1 126 ? 12.331 -0.350 0.143 1.00 88.19 126 ASN A C 1
ATOM 988 O O . ASN A 1 126 ? 11.729 0.718 0.251 1.00 88.19 126 ASN A O 1
ATOM 992 N N . TYR A 1 127 ? 11.729 -1.525 -0.031 1.00 90.94 127 TYR A N 1
ATOM 993 C CA . TYR A 1 127 ? 10.298 -1.724 -0.207 1.00 90.94 127 TYR A CA 1
ATOM 994 C C . TYR A 1 127 ? 9.716 -2.527 0.954 1.00 90.94 127 TYR A C 1
ATOM 996 O O . TYR A 1 127 ? 10.170 -3.627 1.260 1.00 90.94 127 TYR A O 1
ATOM 1004 N N . SER A 1 128 ? 8.676 -1.988 1.581 1.00 92.44 128 SER A N 1
ATOM 1005 C CA . SER A 1 128 ? 7.888 -2.678 2.599 1.00 92.44 128 SER A CA 1
ATOM 1006 C C . SER A 1 128 ? 6.403 -2.596 2.265 1.00 92.44 128 SER A C 1
ATOM 1008 O O . SER A 1 128 ? 5.919 -1.594 1.729 1.00 92.44 128 SER A O 1
ATOM 1010 N N . LEU A 1 129 ? 5.665 -3.639 2.638 1.00 93.56 129 LEU A N 1
ATOM 1011 C CA . LEU A 1 129 ? 4.205 -3.654 2.600 1.00 93.56 129 LEU A CA 1
ATOM 1012 C C . LEU A 1 129 ? 3.669 -3.838 4.008 1.00 93.56 129 LEU A C 1
ATOM 1014 O O . LEU A 1 129 ? 4.114 -4.718 4.751 1.00 93.56 129 LEU A O 1
ATOM 1018 N N . PHE A 1 130 ? 2.660 -3.044 4.339 1.00 94.19 130 PHE A N 1
ATOM 1019 C CA . PHE A 1 130 ? 1.976 -3.115 5.618 1.00 94.19 130 PHE A CA 1
ATOM 1020 C C . PHE A 1 130 ? 0.509 -3.465 5.411 1.00 94.19 130 PHE A C 1
ATOM 1022 O O . PHE A 1 130 ? -0.159 -2.889 4.556 1.00 94.19 130 PHE A O 1
ATOM 1029 N N . LEU A 1 131 ? 0.004 -4.389 6.218 1.00 94.25 131 LEU A N 1
ATOM 1030 C CA . LEU A 1 131 ? -1.414 -4.676 6.366 1.00 94.25 131 LEU A CA 1
ATOM 1031 C C . LEU A 1 131 ? -2.008 -3.725 7.408 1.00 94.25 131 LEU A C 1
ATOM 1033 O O . LEU A 1 131 ? -1.496 -3.631 8.526 1.00 94.25 131 LEU A O 1
ATOM 1037 N N . PHE A 1 132 ? -3.097 -3.047 7.056 1.00 94.25 132 PHE A N 1
ATOM 1038 C CA . PHE A 1 132 ? -3.857 -2.242 8.004 1.00 94.25 132 PHE A CA 1
ATOM 1039 C C . PHE A 1 132 ? -4.690 -3.136 8.930 1.00 94.25 132 PHE A C 1
ATOM 1041 O O . PHE A 1 132 ? -5.447 -3.995 8.472 1.00 94.25 132 PHE A O 1
ATOM 1048 N N . ILE A 1 133 ? -4.550 -2.915 10.238 1.00 89.50 133 ILE A N 1
ATOM 1049 C CA . ILE A 1 133 ? -5.313 -3.597 11.284 1.00 89.50 133 ILE A CA 1
ATOM 1050 C C . ILE A 1 133 ? -6.107 -2.532 12.054 1.00 89.50 133 ILE A C 1
ATOM 1052 O O . ILE A 1 133 ? -5.494 -1.739 12.776 1.00 89.50 133 ILE A O 1
ATOM 1056 N N . PRO A 1 134 ? -7.440 -2.479 11.884 1.00 78.94 134 PRO A N 1
ATOM 1057 C CA . PRO A 1 134 ? -8.286 -1.480 12.531 1.00 78.94 134 PRO A CA 1
ATOM 1058 C C . PRO A 1 134 ? -8.379 -1.653 14.053 1.00 78.94 134 PRO A C 1
ATOM 1060 O O . PRO A 1 134 ? -8.280 -2.796 14.554 1.00 78.94 134 PRO A O 1
#

Mean predicted aligned error: 8.05 Å

pLDDT: mean 82.9, std 14.23, range [40.53, 95.12]

Nearest PDB structures (foldseek):
  7zlj-assembly1_A  TM=7.759E-01  e=7.216E-05  Caenorhabditis elegans
  6ezn-assembly1_F  TM=7.128E-01  e=3.902E-04  Saccharomyces cerevisiae S288C
  7zli-assembly1_A  TM=7.203E-01  e=4.443E-04  Caenorhabditis elegans
  8agc-assembly1_A  TM=7.654E-01  e=1.429E-03  Saccharomyces cerevisiae
  5gmy-assembly1_A  TM=7.555E-01  e=1.036E-01  Archaeoglobus fulgidus DSM 4304

Radius of gyration: 16.09 Å; Cα contacts (8 Å, |Δi|>4): 208; chains: 1; bounding box: 28×30×66 Å

Foldseek 3Di:
DDDDDDDDDPPDDPDDPVQLLVLLLVCQVPDDQAAEEEEAQVNQQVSVVRHNYHYCHHPDPCPVVCVVRNVLSLLLLAQPHDLVSNLVVCVVVVHFKYKFAPNSVVSYVHDQPVRPQWDWPDDDDRITMTGGHD

Secondary structure (DSSP, 8-state):
-----------S-S---HHHHHHHHHHHHHPPTT-EEE--HHHHHHGGGT-S-EESSSSSGGGGGHHHHHHHHHHHHSTTS-HHHHHHHHHHTTEEEEEESHHHHHH----GGG-TTEEEEEEETTEEEEEE--

Sequence (134 aa):
MSGINVAANPSLPIFRPTEEVDAMLFLDSIAKPGEVVLSSFETGNVLPAWTSTRVVIGHGPETVGLSELQPRVDAFFNEETADELRKSLLEEFGVTYVFWGPSERELGNWNLSKTPFLQEIYQEDNYSLFLFIP